Protein AF-A0A9X7B0U1-F1 (afdb_monomer_lite)

Organism: Bacillus thuringiensis (NCBI:txid1428)

Sequence (90 aa):
KRDDVQMEAKQLYETYANWCFRNGEHQLKNRTFYRILETQGFKRERGNRNKYYIKGVTLVDQNNTDKQSKLLEKEGNSENVTKSNKFKIS

Secondary structure (DSSP, 8-state):
--TT-EEEHHHHHHHHHHHHHHHTPPPPPHHHHHHHHHHTT--EEE-GGG-EEEET-----TT-HHHHHHHHGGG--S--------PPP-

Structure (mmCIF, N/CA/C/O backbone):
data_AF-A0A9X7B0U1-F1
#
_entry.id   AF-A0A9X7B0U1-F1
#
loop_
_atom_site.group_PDB
_atom_site.id
_atom_site.type_symbol
_atom_site.label_atom_id
_atom_site.label_alt_id
_atom_site.label_comp_id
_atom_site.label_asym_id
_atom_site.label_entity_id
_atom_site.label_seq_id
_atom_site.pdbx_PDB_ins_code
_atom_site.Cartn_x
_atom_site.Cartn_y
_atom_site.Cartn_z
_atom_site.occupancy
_atom_site.B_iso_or_equiv
_atom_site.auth_seq_id
_atom_site.auth_comp_id
_atom_site.auth_asym_id
_atom_site.auth_atom_id
_atom_site.pdbx_PDB_model_num
ATOM 1 N N . LYS A 1 1 ? -13.552 -7.202 13.559 1.00 49.31 1 LYS A N 1
ATOM 2 C CA . LYS A 1 1 ? -12.524 -6.636 12.649 1.00 49.31 1 LYS A CA 1
ATOM 3 C C . LYS A 1 1 ? -11.978 -5.389 13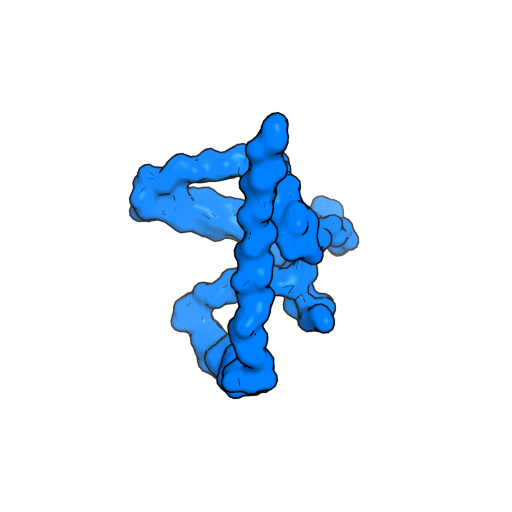.331 1.00 49.31 1 LYS A C 1
ATOM 5 O O . LYS A 1 1 ? -12.779 -4.664 13.900 1.00 49.31 1 LYS A O 1
ATOM 10 N N . ARG A 1 2 ? -10.654 -5.219 13.422 1.00 53.94 2 ARG A N 1
ATOM 11 C CA . ARG A 1 2 ? -10.046 -4.060 14.099 1.00 53.94 2 ARG A CA 1
ATOM 12 C C . ARG A 1 2 ? -10.021 -2.895 13.113 1.00 53.94 2 ARG A C 1
ATOM 14 O O . ARG A 1 2 ? -9.116 -2.816 12.288 1.00 53.94 2 ARG A O 1
ATOM 21 N N . ASP A 1 3 ? -11.045 -2.055 13.170 1.00 56.53 3 ASP A N 1
ATOM 22 C CA . ASP A 1 3 ? -11.227 -0.948 12.225 1.00 56.53 3 ASP A CA 1
ATOM 23 C C . ASP A 1 3 ? -10.440 0.317 12.630 1.00 56.53 3 ASP A C 1
ATOM 25 O O . ASP A 1 3 ? -10.257 1.210 11.806 1.00 56.53 3 ASP A O 1
ATOM 29 N N . ASP A 1 4 ? -9.897 0.353 13.855 1.00 64.44 4 ASP A N 1
ATOM 30 C CA . ASP A 1 4 ? -9.140 1.491 14.412 1.00 64.44 4 ASP A CA 1
ATOM 31 C C . ASP A 1 4 ? -7.687 1.571 13.918 1.00 64.44 4 ASP A C 1
ATOM 33 O O . ASP A 1 4 ? -6.980 2.556 14.133 1.00 64.44 4 ASP A O 1
ATOM 37 N N . VAL A 1 5 ? -7.215 0.512 13.264 1.00 74.19 5 VAL A N 1
ATOM 38 C CA . VAL A 1 5 ? -5.825 0.355 12.848 1.00 74.19 5 VAL A CA 1
ATOM 39 C C . VAL A 1 5 ? -5.743 0.601 11.346 1.00 74.19 5 VAL A C 1
ATOM 41 O O . VAL A 1 5 ? -6.270 -0.184 10.561 1.00 74.19 5 VAL A O 1
ATOM 44 N N . GLN A 1 6 ? -5.093 1.689 10.930 1.00 81.19 6 GLN A N 1
ATOM 45 C CA . GLN A 1 6 ? -4.946 2.040 9.516 1.00 81.19 6 GLN A CA 1
ATOM 46 C C . GLN A 1 6 ? -3.550 2.574 9.194 1.00 81.19 6 GLN A C 1
ATOM 48 O O . GLN A 1 6 ? -2.930 3.261 10.003 1.00 81.19 6 GLN A O 1
ATOM 53 N N . MET A 1 7 ? -3.082 2.297 7.980 1.00 86.62 7 MET A N 1
ATOM 54 C CA . MET A 1 7 ? -1.783 2.748 7.478 1.00 86.62 7 MET A CA 1
ATOM 55 C C . MET A 1 7 ? -1.908 3.336 6.074 1.00 86.62 7 MET A C 1
ATOM 57 O O . MET A 1 7 ? -2.752 2.907 5.289 1.00 86.62 7 MET A O 1
ATOM 61 N N . GLU A 1 8 ? -1.062 4.313 5.739 1.00 89.62 8 GLU A N 1
ATOM 62 C CA . GLU A 1 8 ? -0.989 4.860 4.384 1.00 89.62 8 GLU A CA 1
ATOM 63 C C . GLU A 1 8 ? -0.519 3.780 3.395 1.00 89.62 8 GLU A C 1
ATOM 65 O O . GLU A 1 8 ? 0.535 3.165 3.555 1.00 89.62 8 GLU A O 1
ATOM 70 N N . ALA A 1 9 ? -1.294 3.568 2.330 1.00 90.06 9 ALA A N 1
ATOM 71 C CA . ALA A 1 9 ? -1.046 2.522 1.344 1.00 90.06 9 ALA A CA 1
ATOM 72 C C . ALA A 1 9 ? 0.324 2.677 0.668 1.00 90.06 9 ALA A C 1
ATOM 74 O O . ALA A 1 9 ? 0.989 1.678 0.387 1.00 90.06 9 ALA A O 1
ATOM 75 N N . LYS A 1 10 ? 0.741 3.924 0.406 1.00 90.81 10 LYS A N 1
ATOM 76 C CA . LYS A 1 10 ? 2.043 4.240 -0.192 1.00 90.81 10 LYS A CA 1
ATOM 77 C C . LYS A 1 10 ? 3.187 3.792 0.720 1.00 90.81 10 LYS A C 1
ATOM 79 O O . LYS A 1 10 ? 4.049 3.047 0.270 1.00 90.81 10 LYS A O 1
ATOM 84 N N . GLN A 1 11 ? 3.129 4.173 1.995 1.00 89.69 11 GLN A N 1
ATOM 85 C CA . GLN A 1 11 ? 4.132 3.808 2.994 1.00 89.69 11 GLN A CA 1
ATOM 86 C C . GLN A 1 11 ? 4.233 2.287 3.165 1.00 89.69 11 GLN A C 1
ATOM 88 O O . GLN A 1 11 ? 5.333 1.745 3.216 1.00 89.69 11 GLN A O 1
ATOM 93 N N . LEU A 1 12 ? 3.096 1.581 3.176 1.00 90.19 12 LEU A N 1
ATOM 94 C CA . LEU A 1 12 ? 3.081 0.118 3.249 1.00 90.19 12 LEU A CA 1
ATOM 95 C C . LEU A 1 12 ? 3.840 -0.524 2.075 1.00 90.19 12 LEU A C 1
ATOM 97 O O . LEU A 1 12 ? 4.632 -1.444 2.275 1.00 90.19 12 LEU A O 1
ATOM 101 N N . TYR A 1 13 ? 3.605 -0.036 0.854 1.00 92.56 13 TYR A N 1
ATOM 102 C CA . TYR A 1 13 ? 4.286 -0.547 -0.336 1.00 92.56 13 TYR A CA 1
ATOM 103 C C . TYR A 1 13 ? 5.781 -0.206 -0.339 1.00 92.56 13 TYR A C 1
ATOM 105 O O . TYR A 1 13 ? 6.589 -1.046 -0.719 1.00 92.56 13 TYR A O 1
ATOM 113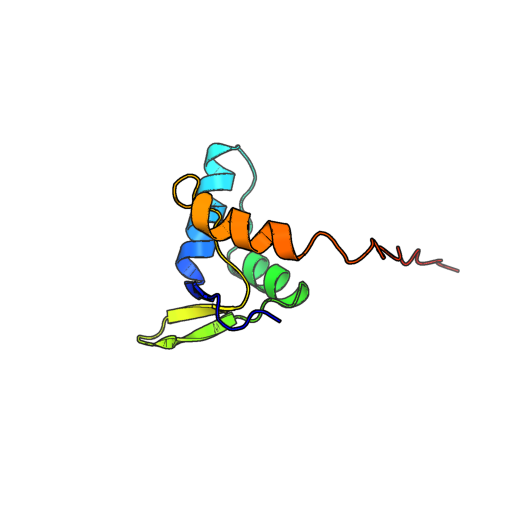 N N . GLU A 1 14 ? 6.160 0.993 0.106 1.00 92.50 14 GLU A N 1
ATOM 114 C CA . GLU A 1 14 ? 7.567 1.397 0.220 1.00 92.50 14 GLU A CA 1
ATOM 115 C C . GLU A 1 14 ? 8.332 0.511 1.206 1.00 92.50 14 GLU A C 1
ATOM 117 O O . GLU A 1 14 ? 9.408 0.017 0.873 1.00 92.50 14 GLU A O 1
ATOM 122 N N . THR A 1 15 ? 7.764 0.225 2.381 1.00 91.06 15 THR A N 1
ATOM 123 C CA . THR A 1 15 ? 8.394 -0.695 3.336 1.00 91.06 15 THR A CA 1
ATOM 124 C C . THR A 1 15 ? 8.530 -2.104 2.766 1.00 91.06 15 THR A C 1
ATOM 126 O O . THR A 1 15 ? 9.581 -2.724 2.925 1.00 91.06 15 THR A O 1
ATOM 129 N N . TYR A 1 16 ? 7.509 -2.598 2.059 1.00 91.62 16 TYR A N 1
ATOM 130 C CA . TYR A 1 16 ? 7.576 -3.882 1.358 1.00 91.62 16 TYR A CA 1
ATOM 131 C C . TYR A 1 16 ? 8.689 -3.903 0.298 1.00 91.62 16 TYR A C 1
ATOM 133 O O . TYR A 1 16 ? 9.508 -4.818 0.291 1.00 91.62 16 TYR A O 1
ATOM 141 N N . ALA A 1 17 ? 8.762 -2.881 -0.557 1.00 92.25 17 ALA A N 1
ATOM 142 C CA . ALA A 1 17 ? 9.775 -2.788 -1.606 1.00 92.25 17 ALA A CA 1
ATOM 143 C C . ALA A 1 17 ? 11.194 -2.726 -1.018 1.00 92.25 17 ALA A C 1
ATOM 145 O O . ALA A 1 17 ? 12.091 -3.431 -1.481 1.00 92.25 17 ALA A O 1
ATOM 146 N N . ASN A 1 18 ? 11.381 -1.952 0.054 1.00 92.69 18 ASN A N 1
ATOM 147 C CA . ASN A 1 18 ? 12.645 -1.878 0.785 1.00 92.69 18 ASN A CA 1
ATOM 148 C C . ASN A 1 18 ? 13.023 -3.226 1.408 1.00 92.69 18 ASN A C 1
ATOM 150 O O . ASN A 1 18 ? 14.191 -3.614 1.376 1.00 92.69 18 ASN A O 1
ATOM 154 N N . TRP A 1 19 ? 12.053 -3.953 1.967 1.00 91.94 19 TRP A N 1
ATOM 155 C CA . TRP A 1 19 ? 12.286 -5.296 2.486 1.00 91.94 19 TRP A CA 1
ATOM 156 C C . TRP A 1 19 ? 12.697 -6.257 1.363 1.00 91.94 19 TRP A C 1
ATOM 158 O O . TRP A 1 19 ? 13.701 -6.948 1.517 1.00 91.94 19 TRP A O 1
ATOM 168 N N . CYS A 1 20 ? 12.019 -6.245 0.210 1.00 93.12 20 CYS A N 1
ATOM 169 C CA . CYS A 1 20 ? 12.414 -7.063 -0.939 1.00 93.12 20 CYS A CA 1
ATOM 170 C C . CYS A 1 20 ? 13.843 -6.754 -1.394 1.00 93.12 20 CYS A C 1
ATOM 172 O O . CYS A 1 20 ? 14.650 -7.667 -1.545 1.00 93.12 20 CYS A O 1
ATOM 174 N N . PHE A 1 21 ? 14.184 -5.469 -1.521 1.00 92.69 21 PHE A N 1
ATOM 175 C CA . PHE A 1 21 ? 15.523 -5.034 -1.911 1.00 92.69 21 PHE A CA 1
ATOM 176 C C . PHE A 1 21 ? 16.606 -5.528 -0.942 1.00 92.69 21 PHE A C 1
ATOM 178 O O . PHE A 1 21 ? 17.628 -6.053 -1.374 1.00 92.69 21 PHE A O 1
ATOM 185 N N . ARG A 1 22 ? 16.374 -5.416 0.372 1.00 93.56 22 ARG A N 1
ATOM 186 C CA . ARG A 1 22 ? 17.336 -5.851 1.399 1.00 93.56 22 ARG A CA 1
ATOM 187 C C . ARG A 1 22 ? 17.530 -7.366 1.453 1.00 93.56 22 ARG A C 1
ATOM 189 O O . ARG A 1 22 ? 18.612 -7.806 1.824 1.00 93.56 22 ARG A O 1
ATOM 196 N N . ASN A 1 23 ? 16.502 -8.143 1.118 1.00 93.75 23 ASN A N 1
ATOM 197 C CA . ASN A 1 23 ? 16.549 -9.607 1.152 1.00 93.75 23 ASN A CA 1
ATOM 198 C C . ASN A 1 23 ? 16.927 -10.230 -0.205 1.00 93.75 23 ASN A C 1
ATOM 200 O O . ASN A 1 23 ? 17.046 -11.446 -0.295 1.00 93.75 23 ASN A O 1
ATOM 204 N N . GLY A 1 24 ? 17.118 -9.425 -1.259 1.00 92.25 24 GLY A N 1
ATOM 205 C CA . GLY A 1 24 ? 17.375 -9.930 -2.614 1.00 92.25 24 GLY A CA 1
ATOM 206 C C . GLY A 1 24 ? 16.151 -10.574 -3.281 1.00 92.25 24 GLY A C 1
ATOM 207 O O . GLY A 1 24 ? 16.295 -11.300 -4.261 1.00 92.25 24 GLY A O 1
ATOM 208 N N . GLU A 1 25 ? 14.953 -10.309 -2.760 1.00 93.19 25 GLU A N 1
ATOM 209 C CA . GLU A 1 25 ? 13.682 -10.849 -3.245 1.00 93.19 25 GLU A CA 1
ATOM 210 C C . GLU A 1 25 ? 13.114 -10.010 -4.397 1.00 93.19 25 GLU A C 1
ATOM 212 O O . GLU A 1 25 ? 13.297 -8.789 -4.471 1.00 93.19 25 GLU A O 1
ATOM 217 N N . HIS A 1 26 ? 12.352 -10.647 -5.291 1.00 90.81 26 HIS A N 1
ATOM 218 C CA . HIS A 1 26 ? 11.720 -9.931 -6.397 1.00 90.81 26 HIS A CA 1
ATOM 219 C C . HIS A 1 26 ? 10.486 -9.150 -5.928 1.00 90.81 26 HIS A C 1
ATOM 221 O O . HIS A 1 26 ? 9.489 -9.725 -5.487 1.00 90.81 26 HIS A O 1
ATOM 227 N N . GLN A 1 27 ? 10.525 -7.824 -6.075 1.00 93.12 27 GLN A N 1
ATOM 228 C CA . GLN A 1 27 ? 9.393 -6.968 -5.723 1.00 93.12 27 GLN A CA 1
ATOM 229 C C . GLN A 1 27 ? 8.204 -7.150 -6.680 1.00 93.12 27 GLN A C 1
ATOM 231 O O . GLN A 1 27 ? 8.340 -7.164 -7.906 1.00 93.12 27 GLN A O 1
ATOM 236 N N . LEU A 1 28 ? 6.997 -7.211 -6.122 1.00 93.06 28 LEU A N 1
ATOM 237 C CA . LEU A 1 28 ? 5.759 -7.185 -6.894 1.00 93.06 28 LEU A CA 1
ATOM 238 C C . LEU A 1 28 ? 5.460 -5.779 -7.421 1.00 93.06 28 LEU A C 1
ATOM 240 O O . LEU A 1 28 ? 5.698 -4.776 -6.753 1.00 93.06 28 LEU A O 1
ATOM 244 N N . LYS A 1 29 ? 4.820 -5.699 -8.595 1.00 92.44 29 LYS A N 1
ATOM 245 C CA . LYS A 1 29 ? 4.276 -4.434 -9.108 1.00 92.44 29 LYS A CA 1
ATOM 246 C C . LYS A 1 29 ? 3.179 -3.911 -8.179 1.00 92.44 29 LYS A C 1
ATOM 248 O O . LYS A 1 29 ? 2.314 -4.668 -7.741 1.00 92.44 29 LYS A O 1
ATOM 253 N N . ASN A 1 30 ? 3.143 -2.595 -7.996 1.00 90.94 30 ASN A N 1
ATOM 254 C CA . ASN A 1 30 ? 2.221 -1.887 -7.107 1.00 90.94 30 ASN A CA 1
ATOM 255 C C . ASN A 1 30 ? 0.736 -2.306 -7.260 1.00 90.94 30 ASN A C 1
ATOM 257 O O . ASN A 1 30 ? 0.069 -2.628 -6.278 1.00 90.94 30 ASN A O 1
ATOM 261 N N . ARG A 1 31 ? 0.230 -2.422 -8.499 1.00 91.06 31 ARG A N 1
ATOM 262 C CA . ARG A 1 31 ? -1.142 -2.900 -8.766 1.00 91.06 31 ARG A CA 1
ATOM 263 C C . ARG A 1 31 ? -1.376 -4.336 -8.287 1.00 91.06 31 ARG A C 1
ATOM 265 O O . ARG A 1 31 ? -2.430 -4.635 -7.734 1.00 91.06 31 ARG A O 1
ATOM 272 N N . THR A 1 32 ? -0.418 -5.226 -8.533 1.00 91.81 32 THR A N 1
ATOM 273 C CA . THR A 1 32 ? -0.515 -6.640 -8.147 1.00 91.81 32 THR A CA 1
ATOM 274 C C . THR A 1 32 ? -0.494 -6.780 -6.631 1.00 91.81 32 THR A C 1
ATOM 276 O O . THR A 1 32 ? -1.316 -7.508 -6.085 1.00 91.81 32 THR A O 1
ATOM 279 N N . PHE A 1 33 ? 0.381 -6.027 -5.963 1.00 93.00 33 PHE A N 1
ATOM 280 C CA . PHE A 1 33 ? 0.476 -5.978 -4.507 1.00 93.00 33 PHE A CA 1
ATOM 281 C C . PHE A 1 33 ? -0.867 -5.616 -3.855 1.00 93.00 33 PHE A C 1
ATOM 283 O O . PHE A 1 33 ? -1.388 -6.386 -3.049 1.00 93.00 33 PHE A O 1
ATOM 290 N N . TYR A 1 34 ? -1.491 -4.502 -4.260 1.00 90.62 34 TYR A N 1
ATOM 291 C CA . TYR A 1 34 ? -2.783 -4.111 -3.686 1.00 90.62 34 TYR A CA 1
ATOM 292 C C . TYR A 1 34 ? -3.915 -5.084 -4.038 1.00 90.62 34 TYR A C 1
ATOM 294 O O . TYR A 1 34 ? -4.759 -5.346 -3.188 1.00 90.62 34 TYR A O 1
ATOM 302 N N . ARG A 1 35 ? -3.912 -5.690 -5.236 1.00 91.75 35 ARG A N 1
ATOM 303 C CA . ARG A 1 35 ? -4.918 -6.705 -5.598 1.00 91.75 35 ARG A CA 1
ATOM 304 C C . ARG A 1 35 ? -4.837 -7.942 -4.702 1.00 91.75 35 ARG A C 1
ATOM 306 O O . A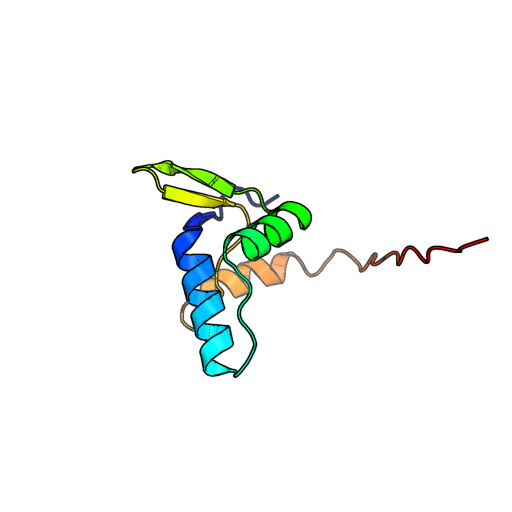RG A 1 35 ? -5.865 -8.518 -4.350 1.00 91.75 35 ARG A O 1
ATOM 313 N N . ILE A 1 36 ? -3.625 -8.360 -4.340 1.00 90.81 36 ILE A N 1
ATOM 314 C CA . ILE A 1 36 ? -3.422 -9.464 -3.397 1.00 90.81 36 ILE A CA 1
ATOM 315 C C . ILE A 1 36 ? -3.981 -9.076 -2.026 1.00 90.81 36 ILE A C 1
ATOM 317 O O . ILE A 1 36 ? -4.765 -9.841 -1.475 1.00 90.81 36 ILE A O 1
ATOM 321 N N . LEU A 1 37 ? -3.667 -7.880 -1.518 1.00 89.19 37 LEU A N 1
ATOM 322 C CA . LEU A 1 37 ? -4.207 -7.392 -0.242 1.00 89.19 37 LEU A CA 1
ATOM 323 C C . LEU A 1 37 ? -5.742 -7.352 -0.223 1.00 89.19 37 LEU A C 1
ATOM 325 O O . LEU A 1 37 ? -6.355 -7.822 0.734 1.00 89.19 37 LEU A O 1
ATOM 329 N N . GLU A 1 38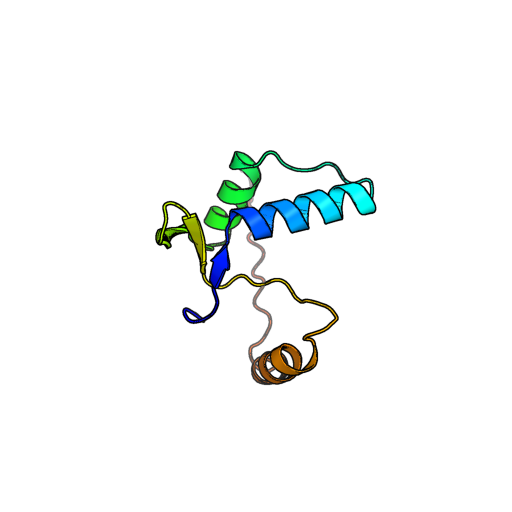 ? -6.367 -6.878 -1.299 1.00 89.25 38 GLU A N 1
ATOM 330 C CA . GLU A 1 38 ? -7.828 -6.863 -1.439 1.00 89.25 38 GLU A CA 1
ATOM 331 C C . GLU A 1 38 ? -8.424 -8.278 -1.444 1.00 89.25 38 GLU A C 1
ATOM 333 O O . GLU A 1 38 ? -9.453 -8.513 -0.811 1.00 89.25 38 GLU A O 1
ATOM 338 N N . THR A 1 39 ? -7.748 -9.237 -2.088 1.00 89.56 39 THR A N 1
ATOM 339 C CA . THR A 1 39 ? -8.155 -10.656 -2.107 1.00 89.56 39 THR A CA 1
ATOM 340 C C . THR A 1 39 ? -8.075 -11.285 -0.712 1.00 89.56 39 THR A C 1
ATOM 342 O O . THR A 1 39 ? -8.917 -12.103 -0.358 1.00 89.56 39 THR A O 1
ATOM 345 N N . GLN A 1 40 ? -7.106 -10.865 0.108 1.00 87.69 40 GLN A N 1
ATOM 346 C CA . GLN A 1 40 ? -6.991 -11.267 1.517 1.00 87.69 40 GLN A CA 1
ATOM 347 C C . GLN A 1 40 ? -8.020 -10.569 2.428 1.00 87.69 40 GLN A C 1
ATOM 349 O O . GLN A 1 40 ? -8.100 -10.860 3.618 1.00 87.69 40 GLN A O 1
ATOM 354 N N . GLY A 1 41 ? -8.826 -9.650 1.889 1.00 86.00 41 GLY A N 1
ATOM 355 C CA . GLY A 1 41 ? -9.867 -8.941 2.630 1.00 86.00 41 GLY A CA 1
ATOM 356 C C . GLY A 1 41 ? -9.436 -7.594 3.213 1.00 86.00 41 GLY A C 1
ATOM 357 O O . GLY A 1 41 ? -10.247 -6.950 3.886 1.00 86.00 41 GLY A O 1
ATOM 358 N N . PHE A 1 42 ? -8.214 -7.131 2.933 1.00 87.06 42 PHE A N 1
ATOM 359 C CA . PHE A 1 42 ? -7.760 -5.792 3.303 1.00 87.06 42 PHE A CA 1
ATOM 360 C C . PHE A 1 42 ? -8.226 -4.780 2.264 1.00 87.06 42 PHE A C 1
ATOM 362 O O . PHE A 1 42 ? -7.739 -4.735 1.134 1.00 87.06 42 PHE A O 1
ATOM 369 N N . LYS A 1 43 ? -9.189 -3.945 2.647 1.00 84.56 43 LYS A N 1
ATOM 370 C CA . LYS A 1 43 ? -9.720 -2.913 1.759 1.00 84.56 43 LYS A CA 1
ATOM 371 C C . LYS A 1 43 ? -8.859 -1.660 1.825 1.00 84.56 43 LYS A C 1
ATOM 373 O O . LYS A 1 43 ? -8.510 -1.180 2.905 1.00 84.56 43 LYS A O 1
ATOM 378 N N . ARG A 1 44 ? -8.564 -1.116 0.647 1.00 87.50 44 ARG A N 1
ATOM 379 C CA . ARG A 1 44 ? -7.961 0.202 0.491 1.00 87.50 44 ARG A CA 1
ATOM 380 C C . ARG A 1 44 ? -9.064 1.254 0.423 1.00 87.50 44 ARG A C 1
ATOM 382 O O . ARG A 1 44 ? -9.911 1.212 -0.464 1.00 87.50 44 ARG A O 1
ATOM 389 N N . GLU A 1 45 ? -9.026 2.212 1.331 1.00 89.06 45 GLU A N 1
ATOM 390 C CA . GLU A 1 45 ? -9.971 3.320 1.416 1.00 89.06 45 GLU A CA 1
ATOM 391 C C . GLU A 1 45 ? -9.290 4.648 1.081 1.00 89.06 45 GLU A C 1
ATOM 393 O O . GLU A 1 45 ? -8.086 4.831 1.272 1.00 89.06 45 GLU A O 1
ATOM 398 N N . ARG A 1 46 ? -10.060 5.594 0.544 1.00 88.75 46 ARG A N 1
ATOM 399 C CA . ARG A 1 46 ? -9.575 6.946 0.262 1.00 88.75 46 ARG A CA 1
ATOM 400 C C . ARG A 1 46 ? -9.675 7.781 1.535 1.00 88.75 46 ARG A C 1
ATOM 402 O O . ARG A 1 46 ? -10.746 7.874 2.121 1.00 88.75 46 ARG A O 1
ATOM 409 N N . GLY A 1 47 ? -8.568 8.391 1.941 1.00 84.19 47 GLY A N 1
ATOM 410 C CA . GLY A 1 47 ? -8.516 9.297 3.084 1.00 84.19 47 GLY A CA 1
ATOM 411 C C . GLY A 1 47 ? -8.294 10.751 2.675 1.00 84.19 47 GLY A C 1
ATOM 412 O O . GLY A 1 47 ? -8.547 11.158 1.538 1.00 84.19 47 GLY A O 1
ATOM 413 N N . ASN A 1 48 ? -7.805 11.546 3.627 1.00 82.69 48 ASN A N 1
ATOM 414 C CA . ASN A 1 48 ? -7.587 12.978 3.440 1.00 82.69 48 ASN A CA 1
ATOM 415 C C . ASN A 1 48 ? -6.414 13.264 2.475 1.00 82.69 48 ASN A C 1
ATOM 417 O O . ASN A 1 48 ? -5.504 12.449 2.317 1.00 82.69 48 ASN A O 1
ATOM 421 N N . ARG A 1 49 ? -6.415 14.444 1.841 1.00 84.69 49 ARG A N 1
ATOM 422 C CA . ARG A 1 49 ? -5.328 14.943 0.974 1.00 84.69 49 ARG A CA 1
ATOM 423 C C . ARG A 1 49 ? -4.955 14.008 -0.190 1.00 84.69 49 ARG A C 1
ATOM 425 O O . ARG A 1 49 ? -3.783 13.888 -0.530 1.00 84.69 49 ARG A O 1
ATOM 432 N N . ASN A 1 50 ? -5.945 13.352 -0.807 1.00 84.12 50 ASN A N 1
ATOM 433 C CA . ASN A 1 50 ? -5.756 12.440 -1.950 1.00 84.12 50 ASN A CA 1
ATOM 434 C C . ASN A 1 50 ? -4.883 11.204 -1.636 1.00 84.12 50 ASN A C 1
ATOM 436 O O . ASN A 1 50 ? -4.312 10.595 -2.540 1.00 84.12 50 ASN A O 1
ATOM 440 N N . LYS A 1 51 ? -4.785 10.823 -0.358 1.00 88.69 51 LYS A N 1
ATOM 441 C CA . LYS A 1 51 ? -4.055 9.632 0.082 1.00 88.69 51 LYS A CA 1
ATOM 442 C C . LYS A 1 51 ? -4.982 8.430 0.207 1.00 88.69 51 LYS A C 1
ATOM 444 O O . LYS A 1 51 ? -6.180 8.569 0.446 1.00 88.69 51 LYS A O 1
ATOM 449 N N . TYR A 1 52 ? -4.406 7.243 0.066 1.00 90.75 52 TYR A N 1
ATOM 450 C CA . TYR A 1 52 ? -5.099 5.979 0.291 1.00 90.75 52 TYR A CA 1
ATOM 451 C C . TYR A 1 52 ? -4.587 5.331 1.569 1.00 90.75 52 TYR A C 1
ATOM 453 O O . TYR A 1 52 ? -3.386 5.356 1.833 1.00 90.75 52 TYR A O 1
ATOM 461 N N . TYR A 1 53 ? -5.493 4.723 2.320 1.00 89.56 53 TYR A N 1
ATOM 462 C CA . TYR A 1 53 ? -5.219 4.036 3.572 1.00 89.56 53 TYR A CA 1
ATOM 463 C C . TYR A 1 53 ? -5.721 2.600 3.492 1.00 89.56 53 TYR A C 1
ATOM 465 O O . TYR A 1 53 ? -6.653 2.302 2.749 1.00 89.56 53 TYR A O 1
ATOM 473 N N . ILE A 1 54 ? -5.089 1.699 4.228 1.00 88.75 54 ILE A N 1
ATOM 474 C CA . ILE A 1 54 ? -5.487 0.296 4.323 1.00 88.75 54 ILE A CA 1
ATOM 475 C C . ILE A 1 54 ? -5.832 0.032 5.783 1.00 88.75 54 ILE A C 1
ATOM 477 O O . ILE A 1 54 ? -5.007 0.279 6.663 1.00 88.75 54 ILE A O 1
ATOM 481 N N . LYS A 1 55 ? -7.059 -0.433 6.030 1.00 85.75 55 LYS A N 1
ATOM 482 C CA . LYS A 1 55 ? -7.542 -0.779 7.373 1.00 85.75 55 LYS A CA 1
ATOM 483 C C . LYS A 1 55 ? -7.123 -2.195 7.759 1.00 85.75 55 LYS A C 1
ATOM 485 O O . LYS A 1 55 ? -7.071 -3.086 6.913 1.00 85.75 55 LYS A O 1
ATOM 490 N N . GLY A 1 56 ? -6.853 -2.400 9.043 1.00 78.12 56 GLY A N 1
ATOM 491 C CA . GLY A 1 56 ? -6.449 -3.681 9.619 1.00 78.12 56 GLY A CA 1
ATOM 492 C C . GLY A 1 56 ? -5.003 -4.089 9.322 1.00 78.12 56 GLY A C 1
ATOM 493 O O . GLY A 1 56 ? -4.641 -5.222 9.623 1.00 78.12 56 GLY A O 1
ATOM 494 N N . VAL A 1 57 ? -4.181 -3.200 8.747 1.00 79.81 57 VAL A N 1
ATOM 495 C CA . VAL A 1 57 ? -2.764 -3.459 8.444 1.00 79.81 57 VAL A CA 1
ATOM 496 C C . VAL A 1 57 ? -1.889 -2.390 9.081 1.00 79.81 57 VAL A C 1
ATOM 498 O O . VAL A 1 57 ? -2.077 -1.200 8.838 1.00 79.81 57 VAL A O 1
ATOM 501 N N . THR A 1 58 ? -0.888 -2.828 9.841 1.00 79.56 58 THR A N 1
ATOM 502 C CA . THR A 1 58 ? 0.215 -1.988 10.320 1.00 79.56 58 THR A CA 1
ATOM 503 C C . THR A 1 58 ? 1.525 -2.741 10.260 1.00 79.56 58 THR A C 1
ATOM 505 O O . THR A 1 58 ? 1.551 -3.959 10.418 1.00 79.56 58 THR A O 1
ATOM 508 N N . LEU A 1 59 ? 2.613 -1.997 10.097 1.00 78.12 59 LEU A N 1
ATOM 509 C CA . LEU A 1 59 ? 3.961 -2.517 10.262 1.00 78.12 59 LEU A CA 1
ATOM 510 C C . LEU A 1 59 ? 4.241 -2.758 11.745 1.00 78.12 59 LEU A C 1
ATOM 512 O O . LEU A 1 59 ? 3.853 -1.961 12.601 1.00 78.12 59 LEU A O 1
ATOM 516 N N . VAL A 1 60 ? 4.915 -3.867 12.025 1.00 71.75 60 VAL A N 1
ATOM 517 C CA . VAL A 1 60 ? 5.527 -4.123 13.326 1.00 71.75 60 VAL A CA 1
ATOM 518 C C . VAL A 1 60 ? 6.869 -3.402 13.301 1.00 71.75 60 VAL A C 1
ATOM 520 O O . VAL A 1 60 ? 7.868 -3.950 12.839 1.00 71.75 60 VAL A O 1
ATOM 523 N N . ASP A 1 61 ? 6.886 -2.134 13.704 1.00 61.38 61 ASP A N 1
ATOM 524 C CA . ASP A 1 61 ? 8.162 -1.461 13.936 1.00 61.38 61 ASP A CA 1
ATOM 525 C C . ASP A 1 61 ? 8.843 -2.141 15.125 1.00 61.38 61 ASP A C 1
ATOM 527 O O . ASP A 1 61 ? 8.269 -2.215 16.212 1.00 61.38 61 ASP A O 1
ATOM 531 N N . GLN A 1 62 ? 10.091 -2.585 14.943 1.00 52.94 62 GLN A N 1
ATOM 532 C CA . GLN A 1 62 ? 10.919 -3.186 16.002 1.00 52.94 62 GLN A CA 1
ATOM 533 C C . GLN A 1 62 ? 11.078 -2.271 17.237 1.00 52.94 62 GLN A C 1
ATOM 535 O O . GLN A 1 62 ? 11.421 -2.747 18.314 1.00 52.94 62 GLN A O 1
ATOM 540 N N . ASN A 1 63 ? 10.762 -0.976 17.101 1.00 45.12 63 ASN A N 1
ATOM 541 C CA . ASN A 1 63 ? 10.812 0.032 18.162 1.00 45.12 63 ASN A CA 1
ATOM 542 C C . ASN A 1 63 ? 9.469 0.257 18.892 1.00 45.12 63 ASN A C 1
ATOM 544 O O . ASN A 1 63 ? 9.404 1.083 19.796 1.00 45.12 63 ASN A O 1
ATOM 548 N N . ASN A 1 64 ? 8.384 -0.421 18.496 1.00 44.88 64 ASN A N 1
ATOM 549 C CA . ASN A 1 64 ? 7.044 -0.276 19.095 1.00 44.88 64 ASN A CA 1
ATOM 550 C C . ASN A 1 64 ? 6.453 -1.630 19.526 1.00 44.88 64 ASN A C 1
ATOM 552 O O . ASN A 1 64 ? 5.235 -1.802 19.644 1.00 44.88 64 ASN A O 1
ATOM 556 N N . THR A 1 65 ? 7.340 -2.600 19.759 1.00 46.72 65 THR A N 1
ATOM 557 C CA . THR A 1 65 ? 7.015 -3.961 20.195 1.00 46.72 65 THR A CA 1
ATOM 558 C C . THR A 1 65 ? 6.155 -3.952 21.462 1.00 46.72 65 THR A C 1
ATOM 560 O O . THR A 1 65 ? 5.262 -4.781 21.587 1.00 46.72 65 THR A O 1
ATOM 563 N N . ASP A 1 66 ? 6.310 -2.953 22.335 1.00 49.09 66 ASP A N 1
ATOM 564 C CA . ASP A 1 66 ? 5.644 -2.893 23.644 1.00 49.09 66 ASP A CA 1
ATOM 565 C C . ASP A 1 66 ? 4.131 -2.626 23.590 1.00 49.09 66 ASP A C 1
ATOM 567 O O . ASP A 1 66 ? 3.404 -2.975 24.525 1.00 49.09 66 ASP A O 1
ATOM 571 N N . LYS A 1 67 ? 3.625 -2.004 22.513 1.00 49.81 67 LYS A N 1
ATOM 572 C CA . LYS A 1 67 ? 2.181 -1.737 22.357 1.00 49.81 67 LYS A CA 1
ATOM 573 C C . LYS A 1 67 ? 1.468 -2.825 21.563 1.00 49.81 67 LYS A C 1
ATOM 575 O O . LYS A 1 67 ? 0.300 -3.094 21.834 1.00 49.81 67 LYS A O 1
ATOM 580 N N . GLN A 1 68 ? 2.146 -3.455 20.602 1.00 50.97 68 GLN A N 1
ATOM 581 C CA . GLN A 1 68 ? 1.559 -4.542 19.814 1.00 50.97 68 GLN A CA 1
ATOM 582 C C . GLN A 1 68 ? 1.627 -5.900 20.526 1.00 50.97 68 GLN A C 1
ATOM 584 O O . GLN A 1 68 ? 0.675 -6.668 20.398 1.00 50.97 68 GLN A O 1
ATOM 589 N N . SER A 1 69 ? 2.668 -6.187 21.320 1.00 50.66 69 SER A N 1
ATOM 590 C CA . SER A 1 69 ? 2.775 -7.443 22.087 1.00 50.66 69 SER A CA 1
ATOM 591 C C . SER A 1 69 ? 1.625 -7.605 23.086 1.00 50.66 69 SER A C 1
ATOM 593 O O . SER A 1 69 ? 0.931 -8.619 23.064 1.00 50.66 69 SER A O 1
ATOM 595 N N . LYS A 1 70 ? 1.297 -6.545 23.839 1.00 50.19 70 LYS A N 1
ATOM 596 C CA . LYS A 1 70 ? 0.133 -6.506 24.747 1.00 50.19 70 LYS A CA 1
ATOM 597 C C . LYS A 1 70 ? -1.225 -6.695 24.052 1.00 50.19 70 LYS A C 1
ATOM 599 O O . LYS A 1 70 ? -2.204 -7.024 24.716 1.00 50.19 70 LYS A O 1
ATOM 604 N N . LEU A 1 71 ? -1.315 -6.476 22.737 1.00 51.06 71 LEU A N 1
ATOM 605 C CA . LEU A 1 71 ? -2.540 -6.682 21.951 1.00 51.06 71 LEU A CA 1
ATOM 606 C C . LEU A 1 71 ? -2.602 -8.072 21.297 1.00 51.06 71 LEU A C 1
ATOM 608 O O . LEU A 1 71 ? -3.698 -8.568 21.045 1.00 51.06 71 LEU A O 1
ATOM 612 N N . LEU A 1 72 ? -1.452 -8.699 21.033 1.00 52.22 72 LEU A N 1
ATOM 613 C CA . LEU A 1 72 ? -1.345 -10.059 20.491 1.00 52.22 72 LEU A CA 1
ATOM 614 C C . LEU A 1 72 ? -1.595 -11.129 21.562 1.00 52.22 72 LEU A C 1
ATOM 616 O O . LEU A 1 72 ? -2.239 -12.133 21.270 1.00 52.22 72 LEU A O 1
ATOM 620 N N . GLU A 1 73 ? -1.191 -10.885 22.811 1.00 50.03 73 GLU A N 1
ATOM 621 C CA . GLU A 1 73 ? -1.437 -11.805 23.936 1.00 50.03 73 GLU A CA 1
ATOM 622 C C . GLU A 1 73 ? -2.934 -12.036 24.221 1.00 50.03 73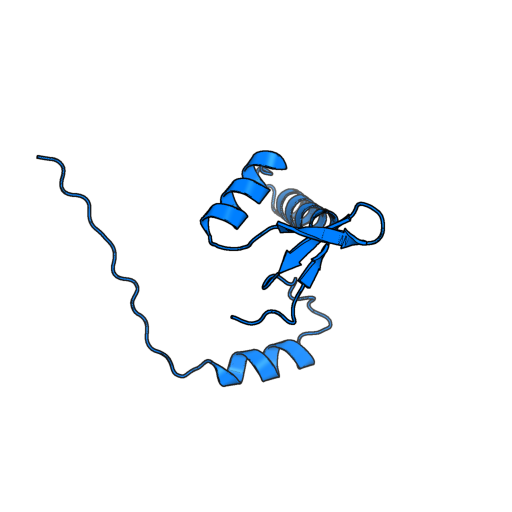 GLU A C 1
ATOM 624 O O . GLU A 1 73 ? -3.312 -13.059 24.788 1.00 50.03 73 GLU A O 1
ATOM 629 N N . LYS A 1 74 ? -3.816 -11.130 23.777 1.00 48.59 74 LYS A N 1
ATOM 630 C CA . LYS A 1 74 ? -5.266 -11.235 24.001 1.00 48.59 74 LYS A CA 1
ATOM 631 C C . LYS A 1 74 ? -6.000 -12.134 22.995 1.00 48.59 74 LYS A C 1
ATOM 633 O O . LYS A 1 74 ? -7.168 -12.437 23.215 1.00 48.59 74 LYS A O 1
ATOM 638 N N . GLU A 1 75 ? -5.340 -12.575 21.920 1.00 48.12 75 GLU A N 1
ATOM 639 C CA . GLU A 1 75 ? -5.927 -13.456 20.890 1.00 48.12 75 GLU A CA 1
ATOM 640 C C . GLU A 1 75 ? -5.322 -14.869 20.861 1.00 48.12 75 GLU A C 1
ATOM 642 O O . GLU A 1 75 ? -5.507 -15.615 19.904 1.00 48.12 75 GLU A O 1
ATOM 647 N N . GLY A 1 76 ? -4.663 -15.287 21.945 1.00 40.50 76 GLY A N 1
ATOM 648 C CA . GLY A 1 76 ? -4.164 -16.655 22.128 1.00 40.50 76 GLY A CA 1
ATOM 649 C C . GLY A 1 76 ? -5.234 -17.717 22.424 1.00 40.50 76 GLY A C 1
ATOM 650 O O . GLY A 1 76 ? -4.880 -18.803 22.867 1.00 40.50 76 GLY A O 1
ATOM 651 N N . ASN A 1 77 ? -6.526 -17.433 22.219 1.00 44.38 77 ASN A N 1
ATOM 652 C CA . ASN A 1 77 ? -7.598 -18.406 22.452 1.00 44.38 77 ASN A CA 1
ATOM 653 C C . ASN A 1 77 ? -8.671 -18.364 21.351 1.00 44.38 77 ASN A C 1
ATOM 655 O O . ASN A 1 77 ? -9.827 -18.027 21.594 1.00 44.38 77 ASN A O 1
ATOM 659 N N . SER A 1 78 ? -8.294 -18.671 20.109 1.00 43.06 78 SER A N 1
ATOM 660 C CA . SER A 1 78 ? -9.249 -19.232 19.149 1.00 43.06 78 SER A CA 1
ATOM 661 C C . SER A 1 78 ? -8.505 -20.135 18.171 1.00 43.06 78 SER A C 1
ATOM 663 O O . SER A 1 78 ? -7.572 -19.715 17.488 1.00 43.06 78 SER A O 1
ATOM 665 N N . GLU A 1 79 ? -8.900 -21.395 18.187 1.00 43.41 79 GLU A N 1
ATOM 666 C CA . GLU A 1 79 ? -8.210 -22.537 17.618 1.00 43.41 79 GLU A CA 1
ATOM 667 C C . GLU A 1 79 ? -8.130 -22.505 16.084 1.00 43.41 79 GLU A C 1
ATOM 669 O O . GLU A 1 79 ? -9.005 -22.010 15.373 1.00 43.41 79 GLU A O 1
ATOM 674 N N . ASN A 1 80 ? -7.043 -23.095 15.588 1.00 47.66 80 ASN A N 1
ATOM 675 C CA . ASN A 1 80 ? -6.747 -23.381 14.191 1.00 47.66 80 ASN A CA 1
ATOM 676 C C . ASN A 1 80 ? -7.931 -24.029 13.447 1.00 47.66 80 ASN A C 1
ATOM 678 O O . ASN A 1 80 ? -8.252 -25.192 13.684 1.00 47.66 80 ASN A O 1
ATOM 682 N N . VAL A 1 81 ? -8.494 -23.345 12.446 1.00 44.53 81 VAL A N 1
ATOM 683 C CA . VAL A 1 81 ? -9.334 -23.982 11.416 1.00 44.53 81 VAL A CA 1
ATOM 684 C C . VAL A 1 81 ? -8.820 -23.603 10.029 1.00 44.53 81 VAL A C 1
ATOM 686 O O . VAL A 1 81 ? -9.473 -22.909 9.253 1.00 44.53 81 VAL A O 1
ATOM 689 N N . THR A 1 82 ? -7.634 -24.097 9.677 1.00 47.16 82 THR A N 1
ATOM 690 C CA . THR A 1 82 ? -7.198 -24.137 8.275 1.00 47.16 82 THR A CA 1
ATOM 691 C C . THR A 1 82 ? -7.854 -25.348 7.612 1.00 47.16 82 THR A C 1
ATOM 693 O O . THR A 1 82 ? -7.245 -26.407 7.472 1.00 47.16 82 THR A O 1
ATOM 696 N N . LYS A 1 83 ? -9.130 -25.229 7.224 1.00 46.12 83 LYS A N 1
ATOM 697 C CA . LYS A 1 83 ? -9.756 -26.208 6.321 1.00 46.12 83 LYS A CA 1
ATOM 698 C C . LYS A 1 83 ? -9.151 -26.021 4.930 1.00 46.12 83 LYS A C 1
ATOM 700 O O . LYS A 1 83 ? -9.520 -25.111 4.193 1.00 46.12 83 LYS A O 1
ATOM 705 N N . SER A 1 84 ? -8.184 -26.867 4.591 1.00 50.06 84 SER A N 1
ATOM 706 C CA . SER A 1 84 ? -7.625 -26.968 3.247 1.00 50.06 84 SER A CA 1
ATOM 707 C C . SER A 1 84 ? -8.680 -27.551 2.299 1.00 50.06 84 SER A C 1
ATOM 709 O O . SER A 1 84 ? -9.027 -28.729 2.357 1.00 50.06 84 SER A O 1
ATOM 711 N N . ASN A 1 85 ? -9.218 -26.723 1.404 1.00 51.88 85 ASN A N 1
ATOM 712 C CA . ASN A 1 85 ? -10.094 -27.205 0.339 1.00 51.88 85 ASN A CA 1
ATOM 713 C C . ASN A 1 85 ? -9.237 -27.845 -0.763 1.00 51.88 85 ASN A C 1
ATOM 715 O O . ASN A 1 85 ? -8.675 -27.162 -1.619 1.00 51.88 85 ASN A O 1
ATOM 719 N N . LYS A 1 86 ? -9.121 -29.176 -0.721 1.00 51.12 86 LYS A N 1
ATOM 720 C CA . LYS A 1 86 ? -8.522 -30.001 -1.776 1.00 51.12 86 LYS A CA 1
ATOM 721 C C . LYS A 1 86 ? -9.499 -30.089 -2.954 1.00 51.12 86 LYS A C 1
ATOM 723 O O . LYS A 1 86 ? -10.496 -30.802 -2.876 1.00 51.12 86 LYS A O 1
ATOM 728 N N . PHE A 1 87 ? -9.219 -29.377 -4.043 1.00 55.47 87 PHE A N 1
ATOM 729 C CA . PHE A 1 87 ? -9.965 -29.522 -5.296 1.00 55.47 87 PHE A CA 1
ATOM 730 C C . PHE A 1 87 ? -9.676 -30.899 -5.917 1.00 55.47 87 PHE A C 1
ATOM 732 O O . PHE A 1 87 ? -8.525 -31.224 -6.206 1.00 55.47 87 PHE A O 1
ATOM 739 N N . LYS A 1 88 ? -10.716 -31.723 -6.099 1.00 48.31 88 LYS A N 1
ATOM 740 C CA . LYS A 1 88 ? -10.677 -32.920 -6.952 1.00 48.31 88 LYS A CA 1
ATOM 741 C C . LYS A 1 88 ? -11.084 -32.507 -8.364 1.00 48.31 88 LYS A C 1
ATOM 743 O O . LYS A 1 88 ? -12.158 -31.943 -8.543 1.00 48.31 88 LYS A O 1
ATOM 748 N N . ILE A 1 89 ? -10.228 -32.802 -9.332 1.00 52.31 89 ILE A N 1
ATOM 749 C CA . ILE A 1 89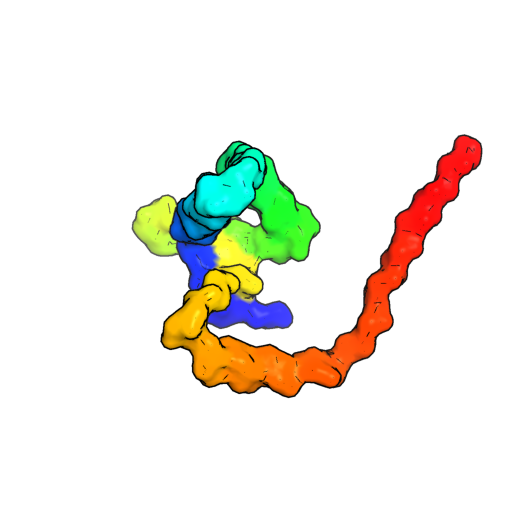 ? -10.536 -32.711 -10.760 1.00 52.31 89 ILE A CA 1
ATOM 750 C C . ILE A 1 89 ? -11.013 -34.111 -11.165 1.00 52.31 89 ILE A C 1
ATOM 752 O O . ILE A 1 89 ? -10.339 -35.089 -10.831 1.00 52.31 89 ILE A O 1
ATOM 756 N N . SER A 1 90 ? -12.204 -34.193 -11.764 1.00 61.28 90 SER A N 1
ATOM 757 C CA . SER A 1 90 ? -12.774 -35.421 -12.333 1.00 61.28 90 SER A CA 1
ATOM 758 C C . SER A 1 90 ? -12.492 -35.510 -13.823 1.00 61.28 90 SER A C 1
ATOM 760 O O . SER A 1 90 ? -12.266 -34.443 -14.435 1.00 61.28 90 SER A O 1
#

Radius of gyration: 16.39 Å; chains: 1; bounding box: 30×50×37 Å

Foldseek 3Di:
DQQVDKDFLVVVLVVQVVVCVVVVHDRDDSVVVVVVCVVVVFDWDQDPPRTIMTGPDDDPDPVPCPVVVVVVVVPPPDDDDPPDDDDDDD

pLDDT: mean 73.93, std 19.25, range [40.5, 93.75]